Protein AF-A0A6A7NA68-F1 (afdb_monomer_lite)

Radius of gyration: 13.09 Å; chains: 1; bounding box: 25×24×36 Å

Secondary structure (DSSP, 8-state):
-BTT-SSS-HHHHHHHHHHHTT-TTS------BTT--TTSB-SS-BTHHHHHHHHHHHHHHHT--

Sequence (65 aa):
MGEKDDSEAIESGRALRDYFARHPEKNFTFIEYPNAGHALQAPDKANLQDFIAGLAAWFKSGLKR

pLDDT: mean 91.02, std 9.96, range [44.22, 96.94]

Foldseek 3Di:
DECAAPVDHVVVLVVVVVVCVVVVVDPDDGDYQYCAYPQRDHPVDRCNVVVVVVVVVSVVVVPPD

InterPro domains:
  IPR029058 Alpha/Beta hydrolase fold [SSF53474] (2-60)

Organism: NCBI:txid2743357

Structure (mmCIF, N/CA/C/O backbone):
data_AF-A0A6A7NA68-F1
#
_entry.id   AF-A0A6A7NA68-F1
#
loop_
_atom_site.group_PDB
_atom_site.id
_atom_site.type_symbol
_atom_site.label_atom_id
_atom_site.label_alt_id
_atom_site.label_comp_id
_atom_site.label_asym_id
_atom_site.label_entity_id
_atom_site.label_seq_id
_atom_site.pdbx_PDB_ins_code
_atom_site.Cartn_x
_atom_site.Cartn_y
_atom_site.Cartn_z
_atom_site.occupancy
_atom_site.B_iso_or_equiv
_atom_site.auth_seq_id
_atom_site.auth_comp_id
_atom_site.auth_asym_id
_atom_site.auth_atom_id
_atom_site.pdbx_PDB_model_num
ATOM 1 N N . MET A 1 1 ? 0.842 -1.155 -2.126 1.00 93.56 1 MET A N 1
ATOM 2 C CA . MET A 1 1 ? 2.048 -1.880 -2.563 1.00 93.56 1 MET A CA 1
ATOM 3 C C . MET A 1 1 ? 1.980 -2.032 -4.074 1.00 93.56 1 MET A C 1
ATOM 5 O O . MET A 1 1 ? 0.874 -2.205 -4.588 1.00 93.56 1 MET A O 1
ATOM 9 N N . GLY A 1 2 ? 3.099 -1.860 -4.774 1.00 95.25 2 GLY A N 1
ATOM 10 C CA . GLY A 1 2 ? 3.147 -2.044 -6.223 1.00 95.25 2 GLY A CA 1
ATOM 11 C C . GLY A 1 2 ? 3.127 -3.529 -6.580 1.00 95.25 2 GLY A C 1
ATOM 12 O O . GLY A 1 2 ? 3.822 -4.316 -5.949 1.00 95.25 2 GLY A O 1
ATOM 13 N N . GLU A 1 3 ? 2.318 -3.932 -7.559 1.00 95.88 3 GLU A N 1
ATOM 14 C CA . GLU A 1 3 ? 2.268 -5.332 -8.015 1.00 95.88 3 GLU A CA 1
ATOM 15 C C . GLU A 1 3 ? 3.609 -5.802 -8.613 1.00 95.88 3 GLU A C 1
ATOM 17 O O . GLU A 1 3 ? 3.952 -6.980 -8.545 1.00 95.88 3 GLU A O 1
ATOM 22 N N . LYS A 1 4 ? 4.360 -4.875 -9.213 1.00 94.88 4 LYS A N 1
ATOM 23 C CA . LYS A 1 4 ? 5.663 -5.098 -9.853 1.00 94.88 4 LYS A CA 1
ATOM 24 C C . LYS A 1 4 ? 6.796 -4.457 -9.049 1.00 94.88 4 LYS A C 1
ATOM 26 O O . LYS A 1 4 ? 7.780 -4.018 -9.636 1.00 94.88 4 LYS A O 1
ATOM 31 N N . ASP A 1 5 ? 6.621 -4.334 -7.735 1.00 93.06 5 ASP A N 1
ATOM 32 C CA . ASP A 1 5 ? 7.664 -3.849 -6.834 1.00 93.06 5 ASP A CA 1
ATOM 33 C C . ASP A 1 5 ? 8.890 -4.775 -6.924 1.00 93.06 5 ASP A C 1
ATOM 35 O O . ASP A 1 5 ? 8.797 -5.992 -6.768 1.00 93.06 5 ASP A O 1
ATOM 39 N N . ASP A 1 6 ? 10.020 -4.184 -7.297 1.00 91.19 6 ASP A N 1
ATOM 40 C CA . ASP A 1 6 ? 11.300 -4.839 -7.550 1.00 91.19 6 ASP A CA 1
ATOM 41 C C . ASP A 1 6 ? 12.179 -4.920 -6.295 1.00 91.19 6 ASP A C 1
ATOM 43 O O . ASP A 1 6 ? 13.173 -5.649 -6.288 1.00 91.19 6 ASP A O 1
ATOM 47 N N . SER A 1 7 ? 11.799 -4.208 -5.230 1.00 93.25 7 SER A N 1
ATOM 48 C CA . SER A 1 7 ? 12.448 -4.263 -3.922 1.00 93.25 7 SER A CA 1
ATOM 49 C C . SER A 1 7 ? 11.764 -5.261 -2.993 1.00 93.25 7 SER A C 1
ATOM 51 O O . SER A 1 7 ? 12.444 -5.975 -2.262 1.00 93.25 7 SER A O 1
ATOM 53 N N . GLU A 1 8 ? 10.432 -5.301 -2.990 1.00 92.19 8 GLU A N 1
ATOM 54 C CA . GLU A 1 8 ? 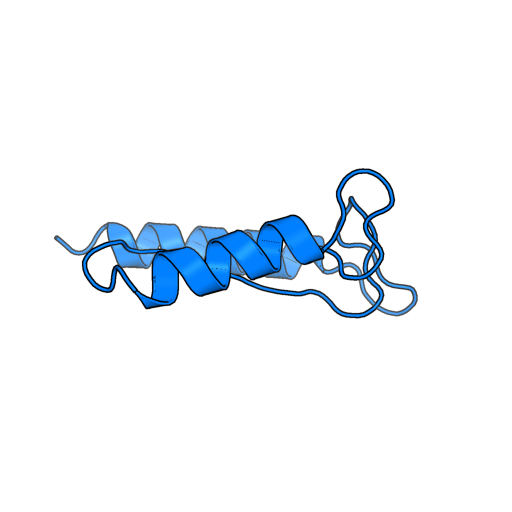9.636 -6.130 -2.083 1.00 92.19 8 GLU A CA 1
ATOM 55 C C . GLU A 1 8 ? 8.530 -6.857 -2.848 1.00 92.19 8 GLU A C 1
ATOM 57 O O . GLU A 1 8 ? 7.706 -6.243 -3.519 1.00 92.19 8 GLU A O 1
ATOM 62 N N . ALA A 1 9 ? 8.469 -8.183 -2.719 1.00 93.56 9 ALA A N 1
ATOM 63 C CA . ALA A 1 9 ? 7.488 -8.986 -3.444 1.00 93.56 9 ALA A CA 1
ATOM 64 C C . ALA A 1 9 ? 6.051 -8.687 -2.973 1.00 93.56 9 ALA A C 1
ATOM 66 O O . ALA A 1 9 ? 5.784 -8.630 -1.766 1.00 93.56 9 ALA A O 1
ATOM 67 N N . ILE A 1 10 ? 5.100 -8.567 -3.909 1.00 94.44 10 ILE A N 1
ATOM 68 C CA . ILE A 1 10 ? 3.688 -8.245 -3.618 1.00 94.44 10 ILE A CA 1
ATOM 69 C C . ILE A 1 10 ? 3.019 -9.267 -2.680 1.00 94.44 10 ILE A C 1
ATOM 71 O O . ILE A 1 10 ? 2.086 -8.946 -1.937 1.00 94.44 10 ILE A O 1
ATOM 75 N N . GLU A 1 11 ? 3.522 -10.500 -2.666 1.00 96.25 11 GLU A N 1
ATOM 76 C CA . GLU A 1 11 ? 3.115 -11.580 -1.771 1.00 96.25 11 GLU A CA 1
ATOM 77 C C . GLU A 1 11 ? 3.247 -11.189 -0.295 1.00 96.25 11 GLU A C 1
ATOM 79 O O . GLU A 1 11 ? 2.402 -11.586 0.506 1.00 96.25 11 GLU A O 1
ATOM 84 N N . SER A 1 12 ? 4.239 -10.369 0.068 1.00 95.06 12 SER A N 1
ATOM 85 C CA . SER A 1 12 ? 4.401 -9.868 1.440 1.00 95.06 12 SER A CA 1
ATOM 86 C C . SER A 1 12 ? 3.196 -9.019 1.874 1.00 95.06 12 SER A C 1
ATOM 88 O O . SER A 1 12 ? 2.611 -9.235 2.938 1.00 95.06 12 SER A O 1
ATOM 90 N N . GLY A 1 13 ? 2.747 -8.107 1.009 1.00 95.00 13 GLY A N 1
ATOM 91 C CA . GLY A 1 13 ? 1.572 -7.274 1.238 1.00 95.00 13 GLY A CA 1
ATOM 92 C C . GLY A 1 13 ? 0.275 -8.074 1.268 1.00 95.00 13 GLY A C 1
ATOM 93 O O . GLY A 1 13 ? -0.572 -7.855 2.138 1.00 95.00 13 GLY A O 1
ATOM 94 N N . ARG A 1 14 ? 0.137 -9.048 0.363 1.00 96.94 14 ARG A N 1
ATOM 95 C CA . ARG A 1 14 ? -1.014 -9.962 0.337 1.00 96.94 14 ARG A CA 1
ATOM 96 C C . ARG A 1 14 ? -1.064 -10.837 1.595 1.00 96.94 14 ARG A C 1
ATOM 98 O O . ARG A 1 14 ? -2.140 -11.002 2.163 1.00 96.94 14 ARG A O 1
ATOM 105 N N . ALA A 1 15 ? 0.080 -11.303 2.096 1.00 96.88 15 ALA A N 1
ATOM 106 C CA . ALA A 1 15 ? 0.155 -12.040 3.356 1.00 96.88 15 ALA A CA 1
ATOM 107 C C . ALA A 1 15 ? -0.289 -11.182 4.554 1.00 96.88 15 ALA A C 1
ATOM 109 O O . ALA A 1 15 ? -1.037 -11.661 5.409 1.00 96.88 15 ALA A O 1
ATOM 110 N N . LEU A 1 16 ? 0.103 -9.901 4.601 1.00 95.50 16 LEU A N 1
ATOM 111 C CA . LEU A 1 16 ? -0.382 -8.964 5.622 1.00 95.50 16 LEU A CA 1
ATOM 112 C C . LEU A 1 16 ? -1.896 -8.745 5.521 1.00 95.50 16 LEU A C 1
ATOM 114 O O . LEU A 1 16 ? -2.584 -8.802 6.539 1.00 95.50 16 LEU A O 1
ATOM 118 N N . ARG A 1 17 ? -2.433 -8.552 4.309 1.00 95.88 17 ARG A N 1
ATOM 119 C CA . ARG A 1 17 ? -3.883 -8.460 4.074 1.00 95.88 17 ARG A CA 1
ATOM 120 C C . ARG A 1 17 ? -4.616 -9.672 4.640 1.00 95.88 17 ARG A C 1
ATOM 122 O O . ARG A 1 17 ? -5.575 -9.500 5.388 1.00 95.88 17 ARG A O 1
ATOM 129 N N . ASP A 1 18 ? -4.155 -10.874 4.317 1.00 96.69 18 ASP A N 1
ATOM 130 C CA . ASP A 1 18 ? -4.812 -12.114 4.740 1.00 96.69 18 ASP A CA 1
ATOM 131 C C . ASP A 1 18 ? -4.700 -12.330 6.255 1.00 96.69 18 ASP A C 1
ATOM 133 O O . ASP A 1 18 ? -5.632 -12.823 6.892 1.00 96.69 18 ASP A O 1
ATOM 137 N N . TYR A 1 19 ? -3.585 -11.911 6.860 1.00 96.12 19 TYR A N 1
ATOM 138 C CA . TYR A 1 19 ? -3.445 -11.878 8.310 1.00 96.12 19 TYR A CA 1
ATOM 139 C C . TYR A 1 19 ? -4.481 -10.941 8.941 1.00 96.12 19 TYR A C 1
ATOM 141 O O . TYR A 1 19 ? -5.287 -11.397 9.751 1.00 96.12 19 TYR A O 1
ATOM 149 N N . PHE A 1 20 ? -4.515 -9.666 8.545 1.00 95.31 20 PHE A N 1
ATOM 150 C CA . PHE A 1 20 ? -5.400 -8.665 9.148 1.00 95.31 20 PHE A CA 1
ATOM 151 C C . PHE A 1 20 ? -6.886 -8.877 8.837 1.00 95.31 20 PHE A C 1
ATOM 153 O O . PHE A 1 20 ? -7.727 -8.476 9.636 1.00 95.31 20 PHE A O 1
ATOM 160 N N . ALA A 1 21 ? -7.231 -9.589 7.761 1.00 94.44 21 ALA A N 1
ATOM 161 C CA . ALA A 1 21 ? -8.604 -10.032 7.513 1.00 94.44 21 ALA A CA 1
ATOM 162 C C . ALA A 1 21 ? -9.155 -10.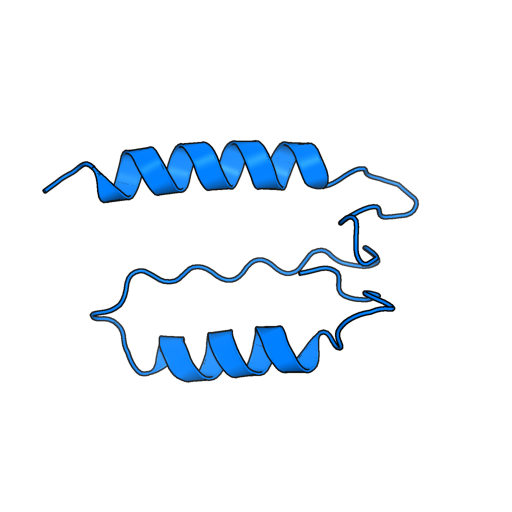929 8.641 1.00 94.44 21 ALA A C 1
ATOM 164 O O . ALA A 1 21 ? -10.365 -10.991 8.849 1.00 94.44 21 ALA A O 1
ATOM 165 N N . ARG A 1 22 ? -8.273 -11.599 9.398 1.00 95.88 22 ARG A N 1
ATOM 166 C CA . ARG A 1 22 ? -8.628 -12.405 10.580 1.00 95.88 22 ARG A CA 1
ATOM 167 C C . ARG A 1 22 ? -8.626 -11.605 11.890 1.00 95.88 22 ARG A C 1
ATOM 169 O O . ARG A 1 22 ? -8.937 -12.174 12.931 1.00 95.88 22 ARG A O 1
ATOM 176 N N . HIS A 1 23 ? -8.296 -10.314 11.838 1.00 93.50 23 HIS A N 1
ATOM 177 C CA . HIS A 1 23 ? -8.173 -9.413 12.987 1.00 93.50 23 HIS A CA 1
ATOM 178 C C . HIS A 1 23 ? -9.014 -8.139 12.778 1.00 93.50 23 HIS A C 1
ATOM 180 O O . HIS A 1 23 ? -8.452 -7.047 12.646 1.00 93.50 23 HIS A O 1
ATOM 186 N N . PRO A 1 24 ? -10.359 -8.243 12.720 1.00 89.31 24 PRO A N 1
ATOM 187 C CA . PRO A 1 24 ? -11.242 -7.114 12.403 1.00 89.31 24 PRO A CA 1
ATOM 188 C C . PRO A 1 24 ? -11.190 -5.977 13.437 1.00 89.31 24 PRO A C 1
ATOM 190 O O . PRO A 1 24 ? -11.613 -4.859 13.153 1.00 89.31 24 PRO A O 1
ATOM 193 N N . GLU A 1 25 ? -10.658 -6.232 14.633 1.00 91.56 25 GLU A N 1
ATOM 194 C CA . GLU A 1 25 ? -10.401 -5.218 15.656 1.00 91.56 25 GLU A CA 1
ATOM 195 C C . GLU A 1 25 ? -9.234 -4.279 15.306 1.00 91.56 25 GLU A C 1
ATOM 197 O O . GLU A 1 25 ? -9.056 -3.234 15.941 1.00 91.56 25 GLU A O 1
ATOM 202 N N . LYS A 1 26 ? -8.406 -4.646 14.324 1.00 88.19 26 LYS A N 1
ATOM 203 C CA . LYS A 1 26 ? -7.277 -3.844 13.858 1.00 88.19 26 LYS A CA 1
ATOM 204 C C . LYS A 1 26 ? -7.707 -3.023 12.650 1.00 88.19 26 LYS A C 1
ATOM 206 O O . LYS A 1 26 ? -8.180 -3.549 11.651 1.00 88.19 26 LYS A O 1
ATOM 211 N N . ASN A 1 27 ? -7.479 -1.716 12.721 1.00 87.69 27 ASN A N 1
ATOM 212 C CA . ASN A 1 27 ? -7.693 -0.833 11.583 1.00 87.69 27 ASN A CA 1
ATOM 213 C C . ASN A 1 27 ? -6.527 -0.983 10.594 1.00 87.69 27 ASN A C 1
ATOM 215 O O . ASN A 1 27 ? -5.478 -0.362 10.774 1.00 87.69 27 ASN A O 1
ATOM 219 N N . PHE A 1 28 ? -6.704 -1.834 9.586 1.00 91.81 28 PHE A N 1
ATOM 220 C CA . PHE A 1 28 ? -5.722 -2.081 8.537 1.00 91.81 28 PHE A CA 1
ATOM 221 C C . PHE A 1 28 ? -6.380 -2.025 7.159 1.00 91.81 28 PHE A C 1
ATOM 223 O O . PHE A 1 28 ? -7.413 -2.650 6.927 1.00 91.81 28 PHE A O 1
ATOM 230 N N . THR A 1 29 ? -5.733 -1.321 6.230 1.00 92.31 29 THR A N 1
ATOM 231 C CA . THR A 1 29 ? -6.168 -1.216 4.836 1.00 92.31 29 THR A CA 1
ATOM 232 C C . THR A 1 29 ? -5.006 -1.570 3.925 1.00 92.31 29 THR A C 1
ATOM 234 O O . THR A 1 29 ? -3.947 -0.947 3.987 1.00 92.31 29 THR A O 1
ATOM 237 N N . PHE A 1 30 ? -5.219 -2.543 3.042 1.00 94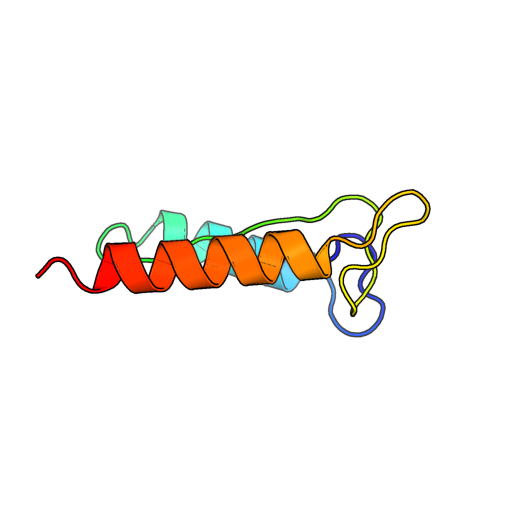.19 30 PHE A N 1
ATOM 238 C CA . PHE A 1 30 ? -4.273 -2.894 1.990 1.00 94.19 30 PHE A CA 1
ATOM 239 C C . PHE A 1 30 ? -4.759 -2.363 0.643 1.00 94.19 30 PHE A C 1
ATOM 241 O O . PHE A 1 30 ? -5.918 -2.553 0.283 1.00 94.19 30 PHE A O 1
ATOM 248 N N . ILE A 1 31 ? -3.859 -1.722 -0.103 1.00 95.00 31 ILE A N 1
ATOM 249 C CA . ILE A 1 31 ? -4.114 -1.245 -1.464 1.00 95.00 31 ILE A CA 1
ATOM 250 C C . ILE A 1 31 ? -3.024 -1.811 -2.365 1.00 95.00 31 ILE A C 1
ATOM 252 O O . ILE A 1 31 ? -1.832 -1.590 -2.125 1.00 95.00 31 ILE A O 1
ATOM 256 N N . GLU A 1 32 ? -3.441 -2.529 -3.398 1.00 95.50 32 GLU A N 1
ATOM 257 C CA . GLU A 1 32 ? -2.576 -3.041 -4.455 1.00 95.50 32 GLU A CA 1
ATOM 258 C C . GLU A 1 32 ? -2.681 -2.124 -5.675 1.00 95.50 32 GLU A C 1
ATOM 260 O O . GLU A 1 32 ? -3.786 -1.773 -6.088 1.00 95.50 32 GLU A O 1
ATOM 265 N N . TYR A 1 33 ? -1.537 -1.717 -6.226 1.00 95.44 33 TYR A N 1
ATOM 266 C CA . TYR A 1 33 ? -1.467 -0.872 -7.417 1.00 95.44 33 TYR A CA 1
ATOM 267 C C . TYR A 1 33 ? -0.996 -1.717 -8.610 1.00 95.44 33 TYR A C 1
ATOM 269 O O . TYR A 1 33 ? 0.183 -2.092 -8.645 1.00 95.44 33 TYR A O 1
ATOM 277 N N . PRO A 1 34 ? -1.888 -2.029 -9.572 1.00 94.31 34 PRO A N 1
ATOM 278 C CA . PRO A 1 34 ? -1.554 -2.863 -10.724 1.00 94.31 34 PRO A CA 1
ATOM 279 C C . PRO A 1 34 ? -0.424 -2.261 -11.554 1.00 94.31 34 PRO A C 1
ATOM 281 O O . PRO A 1 34 ? -0.388 -1.046 -11.762 1.00 94.31 34 PRO A O 1
ATOM 284 N N . ASN A 1 35 ? 0.486 -3.109 -12.037 1.00 95.44 35 ASN A N 1
ATOM 285 C CA . ASN A 1 35 ? 1.653 -2.721 -12.848 1.00 95.44 35 ASN A CA 1
ATOM 286 C C . ASN A 1 35 ? 2.596 -1.678 -12.220 1.00 95.44 35 ASN A C 1
ATOM 288 O O . ASN A 1 35 ? 3.497 -1.184 -12.898 1.00 95.44 35 ASN A O 1
ATOM 292 N N . ALA A 1 36 ? 2.400 -1.322 -10.951 1.00 96.12 36 ALA A N 1
ATOM 293 C CA . ALA A 1 36 ? 3.210 -0.316 -10.294 1.00 96.12 36 ALA A CA 1
ATOM 294 C C . ALA A 1 36 ? 4.460 -0.941 -9.666 1.00 96.12 36 ALA A C 1
ATOM 296 O O . ALA A 1 36 ? 4.376 -2.015 -9.071 1.00 96.12 36 ALA A O 1
ATOM 297 N N . GLY A 1 37 ? 5.596 -0.253 -9.777 1.00 94.75 37 GLY A N 1
ATOM 298 C CA . GLY A 1 37 ? 6.844 -0.631 -9.106 1.00 94.75 37 GLY A CA 1
ATOM 299 C C . GLY A 1 37 ? 6.921 -0.152 -7.652 1.00 94.75 37 GLY A C 1
ATOM 300 O O . GLY A 1 37 ? 5.930 0.322 -7.088 1.00 94.75 37 GLY A O 1
ATOM 301 N N . HIS A 1 38 ? 8.125 -0.200 -7.073 1.00 93.25 38 HIS A N 1
ATOM 302 C CA . HIS A 1 38 ? 8.383 0.186 -5.681 1.00 93.25 38 HIS A CA 1
ATOM 303 C C . HIS A 1 38 ? 7.908 1.607 -5.338 1.00 93.25 38 HIS A C 1
ATOM 305 O O . HIS A 1 38 ? 7.245 1.848 -4.331 1.00 93.25 38 HIS A O 1
ATOM 311 N N . ALA A 1 39 ? 8.146 2.559 -6.244 1.00 93.75 39 ALA A N 1
ATOM 312 C CA . ALA A 1 39 ? 7.713 3.950 -6.096 1.00 93.75 39 ALA A CA 1
ATOM 313 C C . ALA A 1 39 ? 6.213 4.185 -6.394 1.00 93.75 39 ALA A C 1
ATOM 315 O O . ALA A 1 39 ? 5.783 5.330 -6.537 1.00 93.75 39 ALA A O 1
ATOM 316 N N . LEU A 1 40 ? 5.412 3.122 -6.541 1.00 94.19 40 LEU A N 1
ATOM 317 C CA . LEU A 1 40 ? 4.002 3.159 -6.956 1.00 94.19 40 LEU A CA 1
ATOM 318 C C . LEU A 1 40 ? 3.771 3.771 -8.355 1.00 94.19 40 LEU A C 1
ATOM 320 O O . LEU A 1 40 ? 2.647 4.133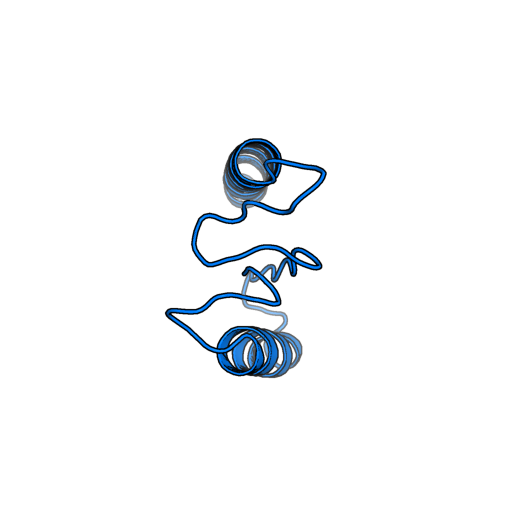 -8.719 1.00 94.19 40 LEU A O 1
ATOM 324 N N . GLN A 1 41 ? 4.827 3.868 -9.162 1.00 95.00 41 GLN A N 1
ATOM 325 C CA . GLN A 1 41 ? 4.763 4.320 -10.548 1.00 95.00 41 GLN A CA 1
ATOM 326 C C . GLN A 1 41 ? 4.354 3.160 -11.460 1.00 95.00 41 GLN A C 1
ATOM 328 O O . GLN A 1 41 ? 5.033 2.135 -11.477 1.00 95.00 41 GLN A O 1
ATOM 333 N N . ALA A 1 42 ? 3.281 3.348 -12.229 1.00 93.12 42 ALA A N 1
ATOM 334 C CA . ALA A 1 42 ? 2.859 2.474 -13.323 1.00 93.12 42 ALA A CA 1
ATOM 335 C C . ALA A 1 42 ? 3.118 3.159 -14.687 1.00 93.12 42 ALA A C 1
ATOM 337 O O . ALA A 1 42 ? 3.328 4.376 -14.721 1.00 93.12 42 ALA A O 1
ATOM 338 N N . PRO A 1 43 ? 3.106 2.431 -15.821 1.00 91.62 43 PRO A N 1
ATOM 339 C CA . PRO A 1 43 ? 3.386 3.012 -17.141 1.00 91.62 43 PRO A CA 1
ATOM 340 C C . PRO A 1 43 ? 2.450 4.162 -17.546 1.00 91.62 43 PRO A C 1
ATOM 342 O O . PRO A 1 43 ? 2.868 5.094 -18.227 1.00 91.62 43 PRO A O 1
ATOM 345 N N . ASP A 1 44 ? 1.193 4.100 -17.117 1.00 92.19 44 ASP A N 1
ATOM 346 C CA . ASP A 1 44 ? 0.113 5.024 -17.465 1.00 92.19 44 ASP A CA 1
ATOM 347 C C . ASP A 1 44 ? -0.251 5.992 -16.328 1.00 92.19 44 ASP A C 1
ATOM 349 O O . ASP A 1 44 ? -0.981 6.961 -16.549 1.00 92.19 44 ASP A O 1
ATOM 353 N N . LYS A 1 45 ? 0.246 5.749 -15.106 1.00 91.69 45 LYS A N 1
ATOM 354 C CA . LYS A 1 45 ? -0.183 6.493 -13.919 1.00 91.69 45 LYS A CA 1
ATOM 355 C C . LYS A 1 45 ? 0.851 6.532 -12.796 1.00 91.69 45 LYS A C 1
ATOM 357 O O . LYS A 1 45 ? 1.396 5.516 -12.373 1.00 91.69 45 LYS A O 1
ATOM 362 N N . ALA A 1 46 ? 1.037 7.722 -12.227 1.00 92.94 46 ALA A N 1
ATOM 363 C CA . ALA A 1 46 ? 1.754 7.911 -10.970 1.00 92.94 46 ALA A CA 1
ATOM 364 C C . ALA A 1 46 ? 0.785 7.759 -9.782 1.00 92.94 46 ALA A C 1
ATOM 366 O O . ALA A 1 46 ? 0.094 8.708 -9.412 1.00 92.94 46 ALA A O 1
ATOM 367 N N . ASN A 1 47 ? 0.724 6.574 -9.164 1.00 94.69 47 ASN A N 1
ATOM 368 C CA . ASN A 1 47 ? -0.238 6.298 -8.084 1.00 94.69 47 ASN A CA 1
ATOM 369 C C . ASN A 1 47 ? 0.159 6.898 -6.724 1.00 94.69 47 ASN A C 1
ATOM 371 O O . ASN A 1 47 ? -0.603 6.812 -5.762 1.00 94.69 47 ASN A O 1
ATOM 375 N N . LEU A 1 48 ? 1.335 7.525 -6.626 1.00 94.19 48 LEU A N 1
ATOM 376 C CA . LEU A 1 48 ? 1.825 8.115 -5.380 1.00 94.19 48 LEU A CA 1
ATOM 377 C C . LEU A 1 48 ? 0.858 9.166 -4.810 1.00 94.19 48 LEU A C 1
ATOM 379 O O . LEU A 1 48 ? 0.639 9.208 -3.602 1.00 94.19 48 LEU A O 1
ATOM 383 N N . GLN A 1 49 ? 0.250 9.992 -5.666 1.00 93.56 49 GLN A N 1
ATOM 384 C CA . GLN A 1 49 ? -0.687 11.026 -5.215 1.00 93.56 49 GLN A CA 1
ATOM 385 C C . GLN A 1 49 ? -1.978 10.424 -4.650 1.00 93.56 49 GLN A C 1
ATOM 387 O O . GLN A 1 49 ? -2.454 10.859 -3.602 1.00 93.56 49 GLN A O 1
ATOM 392 N N . ASP A 1 50 ? -2.495 9.371 -5.284 1.00 93.31 50 ASP A N 1
ATOM 393 C CA . ASP A 1 50 ? -3.669 8.644 -4.791 1.00 93.31 50 ASP A CA 1
ATOM 394 C C . ASP A 1 50 ? -3.382 7.981 -3.444 1.00 93.31 50 ASP A C 1
ATOM 396 O O . ASP A 1 50 ? -4.209 8.035 -2.530 1.00 93.31 50 ASP A O 1
ATOM 400 N N . PHE A 1 51 ? -2.182 7.415 -3.288 1.00 94.31 51 PHE A N 1
ATOM 401 C CA . PHE A 1 51 ? -1.731 6.867 -2.016 1.00 94.31 51 PHE A CA 1
ATOM 402 C C . PHE A 1 51 ? -1.698 7.936 -0.916 1.00 94.31 51 PHE A C 1
ATOM 404 O O . PHE A 1 51 ? -2.248 7.712 0.162 1.00 94.31 51 PHE A O 1
ATOM 411 N N . ILE A 1 52 ? -1.113 9.110 -1.183 1.00 94.75 52 ILE A N 1
ATOM 412 C CA . ILE A 1 52 ? -1.046 10.218 -0.215 1.00 94.75 52 ILE A CA 1
ATOM 413 C C . ILE A 1 52 ? -2.453 10.710 0.155 1.00 94.75 52 ILE A C 1
ATOM 415 O O . ILE A 1 52 ? -2.745 10.920 1.336 1.00 94.75 52 ILE A O 1
ATOM 419 N N . ALA A 1 53 ? -3.347 10.856 -0.826 1.00 93.44 53 ALA A N 1
ATOM 420 C CA . ALA A 1 53 ? -4.731 11.257 -0.590 1.00 93.44 53 ALA A CA 1
ATOM 421 C C . ALA A 1 53 ? -5.487 10.226 0.271 1.00 93.44 53 ALA A C 1
ATOM 423 O O . ALA A 1 53 ? -6.161 10.597 1.239 1.00 93.44 53 ALA A O 1
ATOM 424 N N . GLY A 1 54 ? -5.326 8.935 -0.032 1.00 92.44 54 GLY A N 1
ATOM 425 C CA . GLY A 1 54 ? -5.892 7.834 0.746 1.00 92.44 54 GLY A CA 1
ATOM 426 C C . GLY A 1 54 ? -5.348 7.785 2.175 1.00 92.44 54 GLY A C 1
ATOM 427 O O . GLY A 1 54 ? -6.121 7.636 3.121 1.00 92.44 54 GLY A O 1
ATOM 428 N N . LEU A 1 55 ? -4.042 8.000 2.355 1.00 93.00 55 LEU A N 1
ATOM 429 C CA . LEU A 1 55 ? -3.405 8.069 3.668 1.00 93.00 55 LEU A CA 1
ATOM 430 C C . LEU A 1 55 ? -3.968 9.227 4.504 1.00 93.00 55 LEU A C 1
ATOM 432 O O . LEU A 1 55 ? -4.334 9.036 5.664 1.00 93.00 55 LEU A O 1
ATOM 436 N N . ALA A 1 56 ? -4.107 10.416 3.911 1.00 93.69 56 ALA A N 1
ATOM 437 C CA . ALA A 1 56 ? -4.698 11.573 4.581 1.00 93.69 56 ALA A CA 1
ATOM 438 C C . ALA A 1 56 ? -6.161 11.321 4.994 1.00 93.69 56 ALA A C 1
ATOM 440 O O . ALA A 1 56 ? -6.578 11.718 6.085 1.00 93.69 56 ALA A O 1
ATO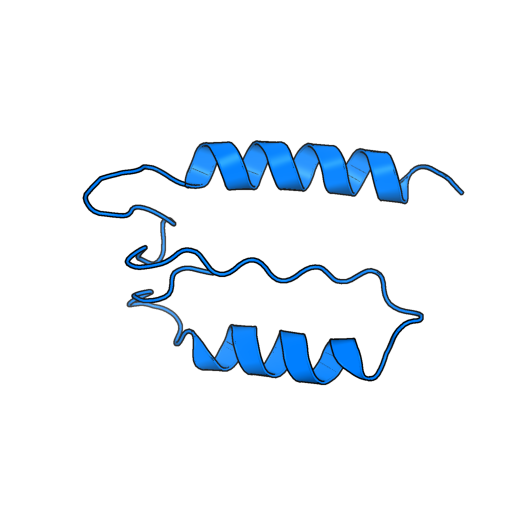M 441 N N . ALA A 1 57 ? -6.942 10.646 4.146 1.00 91.19 57 ALA A N 1
ATOM 442 C CA . ALA A 1 57 ? -8.307 10.240 4.473 1.00 91.19 57 ALA A CA 1
ATOM 443 C C . ALA A 1 57 ? -8.341 9.201 5.608 1.00 91.19 57 ALA A C 1
ATOM 445 O O . ALA A 1 57 ? -9.141 9.335 6.538 1.00 91.19 57 ALA A O 1
ATOM 446 N N . TRP A 1 58 ? -7.442 8.216 5.578 1.00 89.88 58 TRP A N 1
ATOM 447 C CA . TRP A 1 58 ? -7.332 7.193 6.615 1.00 89.88 58 TRP A CA 1
ATOM 448 C C . TRP A 1 58 ? -7.000 7.805 7.983 1.00 89.88 58 TRP A C 1
ATOM 450 O O . TRP A 1 58 ? -7.704 7.525 8.956 1.00 89.88 58 TRP A O 1
ATOM 460 N N . PHE A 1 59 ? -6.043 8.738 8.051 1.00 90.31 59 PHE A N 1
ATOM 461 C CA . PHE A 1 59 ? -5.742 9.478 9.284 1.00 90.31 59 PHE A CA 1
ATOM 462 C C . PHE A 1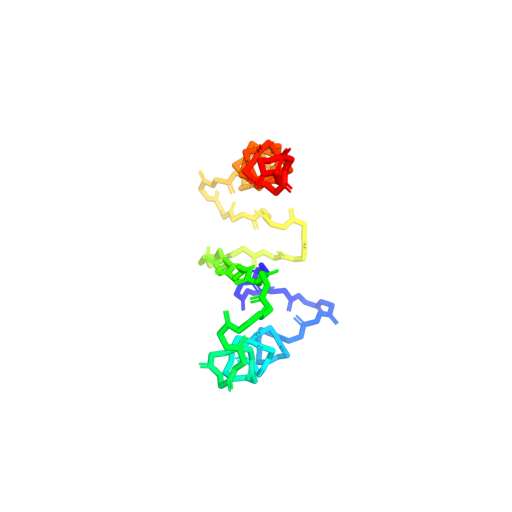 59 ? -6.965 10.217 9.839 1.00 90.31 59 PHE A C 1
ATOM 464 O O . PHE A 1 59 ? -7.260 10.121 11.030 1.00 90.31 59 PHE A O 1
ATOM 471 N N . LYS A 1 60 ? -7.724 10.909 8.980 1.00 88.69 60 LYS A N 1
ATOM 472 C CA . LYS A 1 60 ? -8.960 11.599 9.387 1.00 88.69 60 LYS A CA 1
ATOM 473 C C . LYS A 1 60 ? -10.030 10.628 9.894 1.00 88.69 60 LYS A C 1
ATOM 475 O O . LYS A 1 60 ? -10.772 10.975 10.809 1.00 88.69 60 LYS A O 1
ATOM 480 N N . SER A 1 61 ? -10.110 9.425 9.323 1.00 81.00 61 SER A N 1
ATOM 481 C CA . SER A 1 61 ? -11.059 8.393 9.760 1.00 81.00 61 SER A CA 1
ATOM 482 C C . SER A 1 61 ? -10.699 7.800 11.128 1.00 81.00 61 SER A C 1
ATOM 484 O O . SER A 1 61 ? -11.591 7.578 11.942 1.00 81.00 61 SER A O 1
ATOM 486 N N . GLY A 1 62 ? -9.403 7.623 11.419 1.00 68.56 62 GLY A N 1
ATOM 487 C CA . GLY A 1 62 ? -8.914 7.104 12.701 1.00 68.56 62 GLY A CA 1
ATOM 488 C C . GLY A 1 62 ? -8.966 8.112 13.855 1.00 68.56 62 GLY A C 1
ATOM 489 O O . GLY A 1 62 ? -8.901 7.713 15.015 1.00 68.56 62 GLY A O 1
ATOM 490 N N . LEU A 1 63 ? -9.112 9.405 13.546 1.00 56.72 63 LEU A N 1
ATOM 491 C CA . LEU A 1 63 ? -9.271 10.493 14.518 1.00 56.72 63 LEU A CA 1
ATOM 492 C C . LEU A 1 63 ? -10.688 10.598 15.104 1.00 56.72 63 LEU A C 1
ATOM 494 O O . LEU A 1 63 ? -10.883 11.323 16.077 1.00 56.72 63 LEU A O 1
ATOM 498 N N . LYS A 1 64 ? -11.673 9.878 14.551 1.00 48.56 64 LYS A N 1
ATOM 499 C CA . LYS A 1 64 ? -12.989 9.723 15.181 1.00 48.56 64 LYS A CA 1
ATOM 500 C C . LYS A 1 64 ? -12.909 8.625 16.248 1.00 48.56 64 LYS A C 1
ATOM 502 O O . LYS A 1 64 ? -13.201 7.465 15.964 1.00 48.56 64 LYS A O 1
ATOM 507 N N . ARG A 1 65 ? -12.480 8.997 17.453 1.00 44.22 65 ARG A N 1
ATOM 508 C CA . ARG A 1 65 ? -12.735 8.248 18.690 1.00 44.22 65 ARG A CA 1
ATOM 509 C C . ARG A 1 65 ? -13.709 9.026 19.555 1.00 44.22 65 ARG A C 1
ATOM 511 O O . ARG A 1 65 ? -13.557 10.265 19.604 1.00 44.22 65 ARG A O 1
#